Protein AF-A0A7K2QH05-F1 (afdb_monomer_lite)

Sequence (76 aa):
MIDFLRGAPVPGSLDVVWHAGWPSPKHDPAPEIQVHAYSEHTVLLRQNKSVHYEAPFLFLLFGNDRALLLDTGASA

Structure (mmCIF, N/CA/C/O backbone):
data_AF-A0A7K2QH05-F1
#
_entry.id   AF-A0A7K2QH05-F1
#
loop_
_atom_site.group_PDB
_atom_site.id
_atom_site.type_symbol
_atom_site.label_atom_id
_atom_site.label_alt_id
_atom_site.label_comp_id
_atom_site.label_asym_id
_atom_site.label_entity_id
_atom_site.label_seq_id
_atom_site.pdbx_PDB_ins_code
_atom_site.Cartn_x
_atom_site.Cartn_y
_atom_site.Cartn_z
_atom_site.occupancy
_atom_site.B_iso_or_equiv
_atom_site.auth_seq_id
_atom_site.auth_comp_id
_atom_site.auth_asym_id
_atom_site.auth_atom_id
_atom_site.pdbx_PDB_model_num
ATOM 1 N N . MET A 1 1 ? -14.102 -6.054 17.723 1.00 55.72 1 MET A N 1
ATOM 2 C CA . MET A 1 1 ? -14.914 -4.892 17.302 1.00 55.72 1 MET A CA 1
ATOM 3 C C . MET A 1 1 ? -14.144 -3.662 1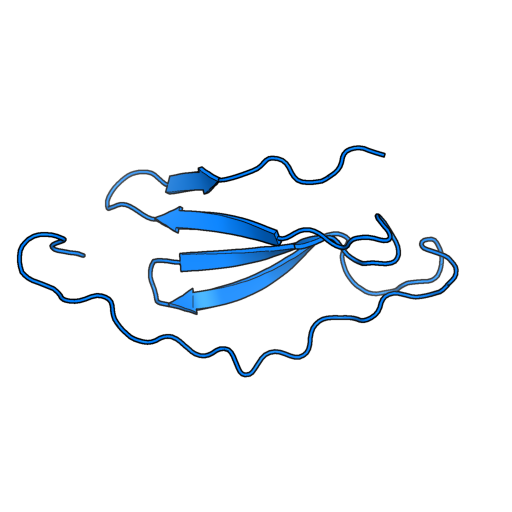7.721 1.00 55.72 1 MET A C 1
ATOM 5 O O . MET A 1 1 ? -13.949 -3.500 18.922 1.00 55.72 1 MET A O 1
ATOM 9 N N . ILE A 1 2 ? -13.661 -2.852 16.775 1.00 57.06 2 ILE A N 1
ATOM 10 C CA . ILE A 1 2 ? -13.046 -1.575 17.153 1.00 57.06 2 ILE A CA 1
ATOM 11 C C . ILE A 1 2 ? -14.146 -0.683 17.691 1.00 57.06 2 ILE A C 1
ATOM 13 O O . ILE A 1 2 ? -15.138 -0.419 17.011 1.00 57.06 2 ILE A O 1
ATOM 17 N N . ASP A 1 3 ? -13.945 -0.208 18.906 1.00 61.91 3 ASP A N 1
ATOM 18 C CA . ASP A 1 3 ? -14.704 0.892 19.461 1.00 61.91 3 ASP A CA 1
ATOM 19 C C . ASP A 1 3 ? -13.849 2.157 19.324 1.00 61.91 3 ASP A C 1
ATOM 21 O O . ASP A 1 3 ? -12.947 2.375 20.125 1.00 61.91 3 ASP A O 1
ATOM 25 N N . PHE A 1 4 ? -14.111 2.998 18.319 1.00 62.53 4 PHE A N 1
ATOM 26 C CA . PHE A 1 4 ? -13.395 4.274 18.140 1.00 62.53 4 PHE A CA 1
ATOM 27 C C . PHE A 1 4 ? -13.708 5.308 19.241 1.00 62.53 4 PHE A C 1
ATOM 29 O O . PHE A 1 4 ? -13.143 6.400 19.234 1.00 62.53 4 PHE A O 1
ATOM 36 N N . LEU A 1 5 ? -14.607 4.983 20.179 1.00 62.41 5 LEU A N 1
ATOM 37 C CA . LEU A 1 5 ? -14.929 5.799 21.349 1.00 62.41 5 LEU A CA 1
ATOM 38 C C . LEU A 1 5 ? -14.201 5.316 22.616 1.00 62.41 5 LEU A C 1
ATOM 40 O O . LEU A 1 5 ? -14.078 6.092 23.562 1.00 62.41 5 LEU A O 1
ATOM 44 N N . ARG A 1 6 ? -13.733 4.057 22.664 1.00 63.41 6 ARG A N 1
ATOM 45 C CA . ARG A 1 6 ? -13.110 3.454 23.867 1.00 63.41 6 ARG A CA 1
ATOM 46 C C . ARG A 1 6 ? -11.748 2.792 23.639 1.00 63.41 6 ARG A C 1
ATOM 48 O O . ARG A 1 6 ? -11.022 2.579 24.607 1.00 63.41 6 ARG A O 1
ATOM 55 N N . GLY A 1 7 ? -11.394 2.460 22.402 1.00 64.69 7 GLY A N 1
ATOM 56 C CA . GLY A 1 7 ? -10.108 1.884 22.020 1.00 64.69 7 GLY A CA 1
ATOM 57 C C . GLY A 1 7 ? -9.198 2.947 21.416 1.00 64.69 7 GLY A C 1
ATOM 58 O O . GLY A 1 7 ? -9.520 3.532 20.384 1.00 64.69 7 GLY A O 1
ATOM 59 N N . ALA A 1 8 ? -8.055 3.201 22.054 1.00 63.66 8 ALA A N 1
ATOM 60 C CA . ALA A 1 8 ? -7.005 4.011 21.446 1.00 63.66 8 ALA A CA 1
ATOM 61 C C . ALA A 1 8 ? -6.473 3.315 20.175 1.00 63.66 8 ALA A C 1
ATOM 63 O O . ALA A 1 8 ? -6.476 2.080 20.125 1.00 63.66 8 ALA A O 1
ATOM 64 N N . PRO A 1 9 ? -5.989 4.066 19.165 1.00 70.69 9 PRO A N 1
ATOM 65 C CA . PRO A 1 9 ? -5.290 3.478 18.028 1.00 70.69 9 PRO A CA 1
ATOM 66 C C . PRO A 1 9 ? -4.194 2.527 18.515 1.00 70.69 9 PRO A C 1
ATOM 68 O O . PRO A 1 9 ? -3.331 2.921 19.300 1.00 70.69 9 PRO A O 1
ATOM 71 N N . VAL A 1 10 ? -4.237 1.272 18.066 1.00 76.94 10 VAL A N 1
ATOM 72 C CA . VAL A 1 10 ? -3.195 0.300 18.399 1.00 76.94 10 VAL A CA 1
ATOM 73 C C . VAL A 1 10 ? -1.975 0.536 17.506 1.00 76.94 10 VAL A C 1
ATOM 75 O O . VAL A 1 10 ? -2.132 0.709 16.291 1.00 76.94 10 VAL A O 1
ATOM 78 N N . PRO A 1 11 ? -0.757 0.575 18.071 1.00 84.56 11 PRO A N 1
ATOM 79 C CA . PRO A 1 11 ? 0.447 0.624 17.263 1.00 8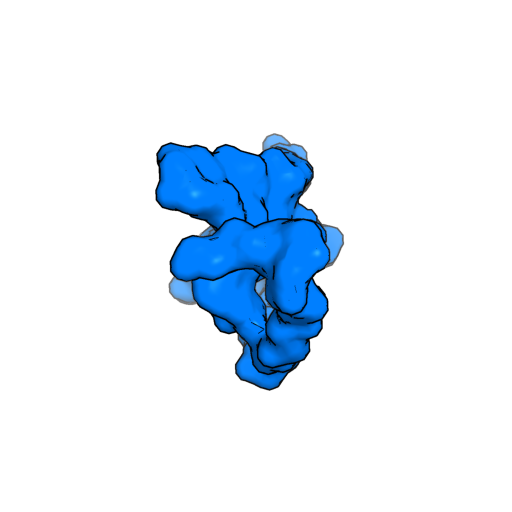4.56 11 PRO A CA 1
ATOM 80 C C . PRO A 1 11 ? 0.557 -0.672 16.460 1.00 84.56 11 PRO A C 1
ATOM 82 O O . PRO A 1 11 ? 0.466 -1.773 17.001 1.00 84.56 11 PRO A O 1
ATOM 85 N N . GLY A 1 12 ? 0.723 -0.512 15.154 1.00 89.06 12 GLY A N 1
ATOM 86 C CA . GLY A 1 12 ? 1.058 -1.592 14.244 1.00 89.06 12 GLY A CA 1
ATOM 87 C C . GLY A 1 12 ? 2.565 -1.772 14.117 1.00 89.06 12 GLY A C 1
ATOM 88 O O . GLY A 1 12 ? 3.350 -1.109 14.798 1.00 89.06 12 GLY A O 1
ATOM 89 N N . SER A 1 13 ? 2.977 -2.637 13.194 1.00 92.69 13 SER A N 1
ATOM 90 C CA . SER A 1 13 ? 4.382 -2.745 12.791 1.00 92.69 13 SER A CA 1
ATOM 91 C C . SER A 1 13 ? 4.613 -2.037 11.460 1.00 92.69 13 SER A C 1
ATOM 93 O O . SER A 1 13 ? 3.823 -2.188 10.531 1.00 92.69 13 SER A O 1
ATOM 95 N N . LEU A 1 14 ? 5.715 -1.294 11.350 1.00 93.56 14 LEU A N 1
ATOM 96 C CA . LEU A 1 14 ? 6.262 -0.806 10.076 1.00 93.56 14 LEU A CA 1
ATOM 97 C C . LEU A 1 14 ? 7.553 -1.543 9.696 1.00 93.56 14 LEU A C 1
ATOM 99 O O . LEU A 1 14 ? 8.308 -1.062 8.855 1.00 93.56 14 LEU A O 1
ATOM 103 N N . ASP A 1 15 ? 7.802 -2.704 10.304 1.00 95.38 15 ASP A N 1
ATOM 104 C CA . ASP A 1 15 ? 8.891 -3.602 9.921 1.00 95.38 15 ASP A CA 1
ATOM 105 C C . ASP A 1 15 ? 8.543 -4.320 8.609 1.00 95.38 15 ASP A C 1
ATOM 107 O O . ASP A 1 15 ? 8.165 -5.490 8.566 1.00 95.38 15 ASP A O 1
ATOM 111 N N . VAL A 1 16 ? 8.563 -3.548 7.527 1.00 96.25 16 VAL A N 1
ATOM 112 C CA . VAL A 1 16 ? 8.292 -3.992 6.166 1.00 96.25 16 VAL A CA 1
ATOM 113 C C . VAL A 1 16 ? 9.350 -3.412 5.246 1.00 96.25 16 VAL A C 1
ATOM 115 O O . VAL A 1 16 ? 9.664 -2.221 5.274 1.00 96.25 16 VAL A O 1
ATOM 118 N N . VAL A 1 17 ? 9.894 -4.268 4.389 1.00 97.19 17 VAL A N 1
ATOM 119 C CA . VAL A 1 17 ? 10.798 -3.841 3.327 1.00 97.19 17 VAL A CA 1
ATOM 120 C C . VAL A 1 17 ? 9.964 -3.557 2.090 1.00 97.19 17 VAL A C 1
ATOM 122 O O . VAL A 1 17 ? 9.390 -4.461 1.480 1.00 97.19 17 VAL A O 1
ATOM 125 N N . TRP A 1 18 ? 9.886 -2.283 1.720 1.00 96.94 18 TRP A N 1
ATOM 126 C CA . TRP A 1 18 ? 9.210 -1.871 0.501 1.00 96.94 18 TRP A CA 1
ATOM 127 C C . TRP A 1 18 ? 10.055 -2.215 -0.717 1.00 96.94 18 TRP A C 1
ATOM 129 O O . TRP A 1 18 ? 11.225 -1.834 -0.803 1.00 96.94 18 TRP A O 1
ATOM 139 N N . HIS A 1 19 ? 9.449 -2.902 -1.680 1.00 96.50 19 HIS A N 1
ATOM 140 C CA . HIS A 1 19 ? 10.126 -3.269 -2.913 1.00 96.50 19 HIS A CA 1
ATOM 141 C C . HIS A 1 19 ? 10.576 -2.014 -3.667 1.00 96.50 19 HIS A C 1
ATOM 143 O O . HIS A 1 19 ? 9.789 -1.097 -3.928 1.00 96.50 19 HIS A O 1
ATOM 149 N N . ALA A 1 20 ? 11.864 -1.946 -3.994 1.00 95.94 20 ALA A N 1
ATOM 150 C CA . ALA A 1 20 ? 12.456 -0.769 -4.627 1.00 95.94 20 ALA A CA 1
ATOM 151 C C . ALA A 1 20 ? 12.086 -0.635 -6.115 1.00 95.94 20 ALA A C 1
ATOM 153 O O . ALA A 1 20 ? 12.356 0.412 -6.705 1.00 95.94 20 ALA A O 1
ATOM 154 N N . GLY A 1 21 ? 11.450 -1.660 -6.690 1.00 95.56 21 GLY A N 1
ATOM 155 C CA . GLY A 1 21 ? 11.183 -1.772 -8.116 1.00 95.56 21 GLY A CA 1
ATOM 156 C C . GLY A 1 21 ? 12.432 -2.152 -8.909 1.00 95.56 21 GLY A C 1
ATOM 157 O O . GLY A 1 21 ? 13.572 -1.966 -8.477 1.00 95.56 21 GLY A O 1
ATOM 158 N N . TRP A 1 22 ? 12.208 -2.693 -10.093 1.00 96.50 22 TRP A N 1
ATOM 159 C CA . TRP A 1 22 ? 13.214 -2.908 -11.126 1.00 96.50 22 TRP A CA 1
ATOM 160 C C . TRP A 1 22 ? 13.186 -1.794 -12.186 1.00 96.50 22 TRP A C 1
ATOM 162 O O . TRP A 1 22 ? 12.143 -1.170 -12.404 1.00 96.50 22 TRP A O 1
ATOM 172 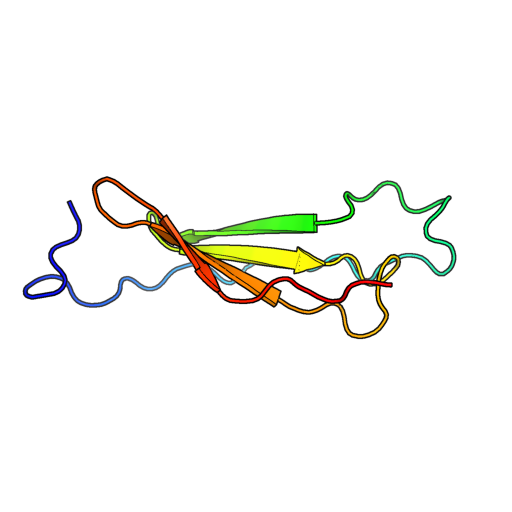N N . PRO A 1 23 ? 14.290 -1.578 -12.930 1.00 92.69 23 PRO A N 1
ATOM 173 C CA . PRO A 1 23 ? 14.323 -0.610 -14.031 1.00 92.69 23 PRO A CA 1
ATOM 174 C C . PRO A 1 23 ? 13.302 -0.887 -15.143 1.00 92.69 23 PRO A C 1
ATOM 176 O O . PRO A 1 23 ? 12.882 0.032 -15.839 1.00 92.69 23 PRO A O 1
ATOM 179 N N . SER A 1 24 ? 12.923 -2.154 -15.339 1.00 90.62 24 SER A N 1
ATOM 180 C CA . SER A 1 24 ? 11.916 -2.563 -16.315 1.00 90.62 24 SER A CA 1
ATOM 181 C C . SER A 1 24 ? 10.772 -3.286 -15.605 1.00 90.62 24 SER A C 1
ATOM 183 O O . SER A 1 24 ? 11.020 -4.350 -15.035 1.00 90.62 24 SER A O 1
ATOM 185 N N . PRO A 1 25 ? 9.525 -2.787 -15.691 1.00 87.25 25 PRO A N 1
ATOM 186 C CA . PRO A 1 25 ? 8.385 -3.408 -15.008 1.00 87.25 25 PRO A CA 1
ATOM 187 C C . PRO A 1 25 ? 8.092 -4.815 -15.518 1.00 87.25 25 PRO A C 1
ATOM 189 O O . PRO A 1 25 ? 7.693 -5.686 -14.762 1.00 87.25 25 PRO A O 1
ATOM 192 N N . LYS A 1 26 ? 8.379 -5.066 -16.802 1.00 90.25 26 LYS A N 1
ATOM 193 C CA . LYS A 1 26 ? 8.202 -6.373 -17.450 1.00 90.25 26 LYS A CA 1
ATOM 194 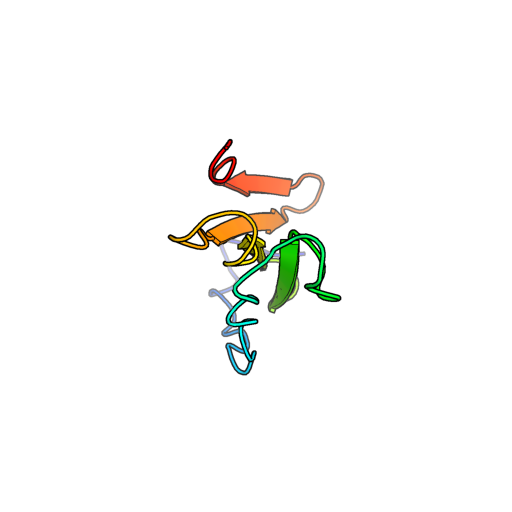C C . LYS A 1 26 ? 9.072 -7.483 -16.856 1.00 90.25 26 LYS A C 1
ATOM 196 O O . LYS A 1 26 ? 8.796 -8.650 -17.105 1.00 90.25 26 LYS A O 1
ATOM 201 N N . HIS A 1 27 ? 10.138 -7.125 -16.145 1.00 94.00 27 HIS A N 1
ATOM 202 C CA . HIS A 1 27 ? 11.067 -8.075 -15.536 1.00 94.00 27 HIS A CA 1
ATOM 203 C C . HIS A 1 27 ? 11.005 -8.058 -14.011 1.00 94.00 27 HIS A C 1
ATOM 205 O O . HIS A 1 27 ? 11.758 -8.793 -13.380 1.00 94.00 27 HIS A O 1
ATOM 211 N N . ASP A 1 28 ? 10.144 -7.227 -13.422 1.00 96.44 28 ASP A N 1
ATOM 212 C CA . ASP A 1 28 ? 9.959 -7.215 -11.982 1.00 96.44 28 ASP A CA 1
ATOM 213 C C . ASP A 1 28 ? 9.053 -8.387 -11.573 1.00 96.44 28 ASP A C 1
ATOM 215 O O . ASP A 1 28 ? 7.903 -8.439 -12.012 1.00 96.44 28 ASP A O 1
ATOM 219 N N . PRO A 1 29 ? 9.531 -9.349 -10.762 1.00 95.12 29 PRO A N 1
ATOM 220 C CA . PRO A 1 29 ? 8.690 -10.446 -10.299 1.00 95.12 29 PRO A CA 1
ATOM 221 C C . PRO A 1 29 ? 7.740 -10.030 -9.164 1.00 95.12 29 PRO A C 1
ATOM 223 O O . PRO A 1 29 ? 6.880 -10.823 -8.777 1.00 95.12 29 PRO A O 1
ATOM 226 N N . ALA A 1 30 ? 7.913 -8.838 -8.582 1.00 96.38 30 ALA A N 1
ATOM 227 C CA . ALA A 1 30 ? 7.063 -8.355 -7.503 1.00 96.38 30 ALA A CA 1
ATOM 228 C C . ALA A 1 30 ? 5.680 -7.922 -8.026 1.00 96.38 30 ALA A C 1
ATOM 230 O O . ALA A 1 30 ? 5.564 -7.428 -9.149 1.00 96.38 30 ALA A O 1
ATOM 231 N N . PRO A 1 31 ? 4.619 -8.054 -7.210 1.00 95.81 31 PRO A N 1
ATOM 232 C CA . PRO A 1 31 ? 3.287 -7.602 -7.596 1.00 95.81 31 PRO A CA 1
ATOM 233 C C . PRO A 1 31 ? 3.254 -6.087 -7.842 1.00 95.81 31 PRO A C 1
ATOM 235 O O . PRO A 1 31 ? 4.035 -5.332 -7.263 1.00 95.81 31 PRO A O 1
ATOM 238 N N . GLU A 1 32 ? 2.297 -5.630 -8.653 1.00 94.44 32 GLU A N 1
ATOM 239 C CA . GLU A 1 32 ? 2.079 -4.197 -8.908 1.00 94.44 32 GLU A CA 1
ATOM 240 C C . GLU A 1 32 ? 1.676 -3.428 -7.643 1.00 94.44 32 GLU A C 1
ATOM 242 O O . GLU A 1 32 ? 1.987 -2.245 -7.519 1.00 94.44 32 GLU A O 1
ATOM 247 N N . ILE A 1 33 ? 1.026 -4.103 -6.688 1.00 96.12 33 ILE A N 1
ATOM 248 C CA . ILE A 1 33 ? 0.694 -3.583 -5.360 1.00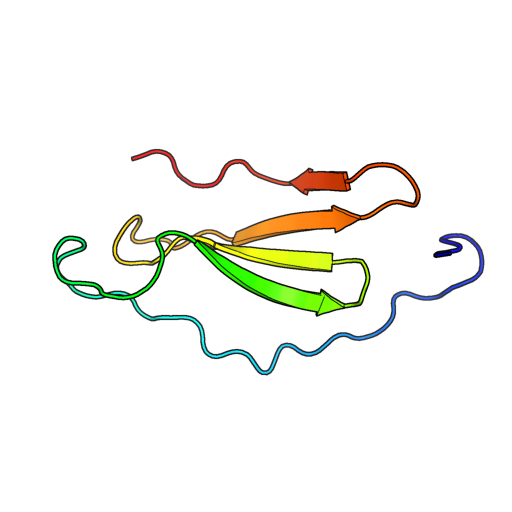 96.12 33 ILE A CA 1
ATOM 249 C C . ILE A 1 33 ? 1.331 -4.482 -4.302 1.00 96.12 33 ILE A C 1
ATOM 251 O O . ILE A 1 33 ? 1.001 -5.665 -4.196 1.00 96.12 33 ILE A O 1
ATOM 255 N N . GLN A 1 34 ? 2.204 -3.911 -3.478 1.00 97.81 34 GLN A N 1
ATOM 256 C CA . GLN A 1 34 ? 2.673 -4.554 -2.256 1.00 97.81 34 GLN A CA 1
ATOM 257 C C . GLN A 1 34 ? 1.683 -4.272 -1.123 1.00 97.81 34 GLN A C 1
ATOM 259 O O . GLN A 1 34 ? 1.327 -3.120 -0.875 1.00 97.81 34 GLN A O 1
ATOM 264 N N . VAL A 1 35 ? 1.259 -5.324 -0.425 1.00 97.94 35 VAL A N 1
ATOM 265 C CA . VAL A 1 35 ? 0.285 -5.252 0.670 1.00 97.94 35 VAL A CA 1
ATOM 266 C C . VAL A 1 35 ? 0.996 -5.452 2.002 1.00 97.94 35 VAL A C 1
ATOM 268 O O . VAL A 1 35 ? 1.729 -6.426 2.168 1.00 97.94 35 VAL A O 1
ATOM 271 N N . HIS A 1 36 ? 0.750 -4.561 2.959 1.00 98.06 36 HIS A N 1
ATOM 272 C CA . HIS A 1 36 ? 1.234 -4.681 4.333 1.00 98.06 36 HIS A CA 1
ATOM 273 C C . HIS A 1 36 ? 0.093 -4.479 5.327 1.00 98.06 36 HIS A C 1
ATOM 275 O O . HIS A 1 36 ? -0.515 -3.410 5.380 1.00 98.06 36 HIS A O 1
ATOM 281 N N . ALA A 1 37 ? -0.193 -5.494 6.138 1.00 96.06 37 ALA A N 1
ATOM 282 C CA . ALA A 1 37 ? -1.131 -5.368 7.247 1.00 96.06 37 ALA A CA 1
ATOM 283 C C . ALA A 1 37 ? -0.426 -4.678 8.423 1.00 96.06 37 ALA A C 1
ATOM 285 O O . ALA A 1 37 ? 0.350 -5.302 9.144 1.00 96.06 37 ALA A O 1
ATOM 286 N N . TYR A 1 38 ? -0.679 -3.382 8.607 1.00 95.94 38 TYR A N 1
ATOM 287 C CA . TYR A 1 38 ? -0.102 -2.623 9.717 1.00 95.94 38 TYR A CA 1
ATOM 288 C C . TYR A 1 38 ? -0.760 -3.005 11.043 1.00 95.94 38 TYR A C 1
ATOM 290 O O . TYR A 1 38 ? -0.068 -3.216 12.037 1.00 95.94 38 TYR A O 1
ATOM 298 N N . SER A 1 39 ? -2.086 -3.138 11.046 1.00 91.75 39 SER A N 1
ATOM 299 C CA . SER A 1 39 ? -2.876 -3.610 12.185 1.00 91.75 39 SER A CA 1
ATOM 300 C C . SER A 1 39 ? -4.051 -4.461 11.698 1.00 91.75 39 SER A C 1
ATOM 302 O O . SER A 1 39 ? -4.260 -4.613 10.495 1.00 91.75 39 SER A O 1
ATOM 304 N N . GLU A 1 40 ? -4.862 -4.972 12.626 1.00 89.38 40 GLU A N 1
ATOM 305 C CA . GLU A 1 40 ? -6.125 -5.670 12.319 1.00 89.38 40 GLU A CA 1
ATOM 306 C C . GLU A 1 40 ? -7.103 -4.848 11.458 1.00 89.38 40 GLU A C 1
ATOM 308 O O . GLU A 1 40 ? -7.987 -5.420 10.823 1.00 89.38 40 GLU A O 1
ATOM 313 N N . HIS A 1 41 ? -6.944 -3.522 11.403 1.00 90.75 41 HIS A N 1
ATOM 314 C CA . HIS A 1 41 ? -7.917 -2.625 10.776 1.00 90.75 41 HIS A CA 1
ATOM 315 C C . HIS A 1 41 ? -7.334 -1.636 9.774 1.00 90.75 41 HIS A C 1
ATOM 317 O O . HIS A 1 41 ? -8.074 -0.849 9.183 1.00 90.75 41 HIS A O 1
ATOM 323 N N . THR A 1 42 ? -6.028 -1.705 9.544 1.00 93.81 42 THR A N 1
ATOM 324 C CA . THR A 1 42 ? -5.328 -0.812 8.628 1.00 93.81 42 THR A CA 1
ATOM 325 C C . THR A 1 42 ? -4.379 -1.620 7.762 1.00 93.81 42 THR A C 1
ATOM 327 O O . THR A 1 42 ? -3.427 -2.229 8.257 1.00 93.81 42 THR A O 1
ATOM 330 N N . VAL A 1 43 ? -4.616 -1.581 6.453 1.00 97.06 43 VAL A N 1
ATOM 331 C CA . VAL A 1 43 ? -3.738 -2.168 5.440 1.00 97.06 43 VAL A CA 1
ATOM 332 C C . VAL A 1 43 ? -3.133 -1.052 4.597 1.00 97.06 43 VAL A C 1
ATOM 334 O O . VAL A 1 43 ? -3.842 -0.177 4.098 1.00 97.06 43 VAL A O 1
ATOM 337 N N . LEU A 1 44 ? -1.813 -1.090 4.448 1.00 97.81 44 LEU A N 1
ATOM 338 C CA . LEU A 1 44 ? -1.043 -0.203 3.586 1.00 97.81 44 LEU A CA 1
ATOM 339 C C . LEU A 1 44 ? -0.838 -0.922 2.259 1.00 97.81 44 LEU A C 1
ATOM 341 O O . LEU A 1 44 ? -0.360 -2.057 2.217 1.00 97.81 44 LEU A O 1
ATOM 345 N N . LEU A 1 45 ? -1.188 -0.246 1.179 1.00 98.00 45 LEU A N 1
ATOM 346 C CA . LEU A 1 45 ? -1.006 -0.715 -0.182 1.00 98.00 45 LEU A CA 1
ATOM 347 C C . LEU A 1 45 ? 0.001 0.223 -0.831 1.00 98.00 45 LEU A C 1
ATOM 349 O O . LEU A 1 45 ? -0.233 1.425 -0.875 1.00 98.00 45 LEU A O 1
ATOM 353 N N . ARG A 1 46 ? 1.125 -0.289 -1.321 1.00 97.75 46 ARG A N 1
ATOM 354 C CA . ARG A 1 46 ? 2.117 0.536 -2.014 1.00 97.75 46 ARG A CA 1
ATOM 355 C C . ARG A 1 46 ? 2.223 0.099 -3.460 1.00 97.75 46 ARG A C 1
ATOM 357 O O . ARG A 1 46 ? 2.482 -1.076 -3.721 1.00 97.75 46 ARG A O 1
ATOM 364 N N . GLN A 1 47 ? 2.064 1.037 -4.387 1.00 96.38 47 GLN A N 1
ATOM 365 C CA . GLN A 1 47 ? 2.336 0.762 -5.794 1.00 96.38 47 GLN A CA 1
ATOM 366 C C . GLN A 1 47 ? 3.819 0.453 -5.996 1.00 96.38 47 GLN A C 1
ATOM 368 O O . GLN A 1 47 ? 4.698 1.118 -5.442 1.00 96.38 47 GLN A O 1
ATOM 373 N N . ASN A 1 48 ? 4.102 -0.574 -6.789 1.00 95.94 48 ASN A N 1
ATOM 374 C CA . ASN A 1 48 ? 5.458 -0.939 -7.145 1.00 95.94 48 ASN A CA 1
ATOM 375 C C . ASN A 1 48 ? 6.118 0.231 -7.890 1.00 95.94 48 ASN A C 1
ATOM 377 O O . ASN A 1 48 ? 5.548 0.799 -8.822 1.00 95.94 48 ASN A O 1
ATOM 381 N N . LYS A 1 49 ? 7.347 0.575 -7.496 1.00 95.75 49 LYS A N 1
ATOM 382 C CA . LYS A 1 49 ? 8.114 1.663 -8.107 1.00 95.75 49 LYS A CA 1
ATOM 383 C C . LYS A 1 49 ? 8.454 1.417 -9.579 1.00 95.75 49 LYS A C 1
ATOM 385 O O . LYS A 1 49 ? 8.679 2.373 -10.316 1.00 95.75 49 LYS A O 1
ATOM 390 N N . SER A 1 50 ? 8.456 0.157 -10.017 1.00 95.12 50 SER A N 1
ATOM 391 C CA . SER A 1 50 ? 8.481 -0.166 -11.442 1.00 95.12 50 SER A CA 1
ATOM 392 C C . SER A 1 50 ? 7.244 0.352 -12.172 1.00 95.12 50 SER A C 1
ATOM 394 O O . SER A 1 50 ? 7.369 0.860 -13.277 1.00 95.12 50 SER A O 1
ATOM 396 N N . VAL A 1 51 ? 6.058 0.263 -11.571 1.00 91.81 51 VAL A N 1
ATOM 397 C CA . VAL A 1 51 ? 4.808 0.725 -12.195 1.00 91.81 51 VAL A CA 1
ATOM 398 C C . VAL A 1 51 ? 4.740 2.252 -12.209 1.00 91.81 51 VAL A C 1
ATOM 400 O O . VAL A 1 51 ? 4.440 2.839 -13.245 1.00 91.81 51 VAL A O 1
ATOM 403 N N . HIS A 1 52 ? 5.058 2.901 -11.085 1.00 93.19 52 HIS A N 1
ATOM 404 C CA . HIS A 1 52 ? 5.080 4.360 -10.983 1.00 93.19 52 HIS A CA 1
ATOM 405 C C . HIS A 1 52 ? 6.252 4.847 -10.127 1.00 93.19 52 HIS A C 1
ATOM 407 O O . HIS A 1 52 ? 6.434 4.383 -9.002 1.00 93.19 52 HIS A O 1
ATOM 413 N N . TYR A 1 53 ? 7.023 5.826 -10.613 1.00 91.94 53 TYR A N 1
ATOM 414 C CA . TYR A 1 53 ? 8.283 6.240 -9.976 1.00 91.94 53 TYR A CA 1
ATOM 415 C C . TYR A 1 53 ? 8.110 6.802 -8.554 1.00 91.94 53 TYR A C 1
ATOM 417 O O . TYR A 1 53 ? 9.025 6.684 -7.734 1.00 91.94 53 TYR A O 1
ATOM 425 N N . GLU A 1 54 ? 6.956 7.404 -8.251 1.00 94.56 54 GLU A N 1
ATOM 426 C CA . GLU A 1 54 ? 6.645 7.913 -6.907 1.00 94.56 54 GLU A CA 1
ATOM 427 C C . GLU A 1 54 ? 6.306 6.789 -5.927 1.00 94.56 54 GLU A C 1
ATOM 429 O O . GLU A 1 54 ? 6.533 6.943 -4.729 1.00 94.56 54 GLU A O 1
ATOM 434 N N . ALA A 1 55 ? 5.822 5.648 -6.435 1.00 95.56 55 ALA A N 1
ATOM 435 C CA . ALA A 1 55 ? 5.361 4.509 -5.646 1.00 95.56 55 ALA A CA 1
ATOM 436 C C . ALA A 1 55 ? 4.400 4.923 -4.509 1.00 95.56 55 ALA A C 1
ATOM 438 O O . ALA A 1 55 ? 4.729 4.717 -3.331 1.00 95.56 55 ALA A O 1
ATOM 439 N N . PRO A 1 56 ? 3.251 5.552 -4.841 1.00 96.75 56 PRO A N 1
ATOM 440 C CA . PRO A 1 56 ? 2.343 6.098 -3.843 1.00 96.75 56 PRO A CA 1
ATOM 441 C C . PRO A 1 56 ? 1.741 5.005 -2.957 1.00 96.75 56 PRO A C 1
ATOM 443 O O . PRO A 1 56 ? 1.660 3.825 -3.323 1.00 96.75 56 PRO A O 1
ATOM 446 N N . PHE A 1 57 ? 1.308 5.440 -1.777 1.00 97.44 57 PHE A N 1
ATOM 447 C CA . PHE A 1 57 ? 0.594 4.618 -0.815 1.00 97.44 57 PHE A CA 1
ATOM 448 C C . PHE A 1 57 ? -0.907 4.869 -0.907 1.00 97.44 57 PHE A C 1
ATOM 450 O O . PHE A 1 57 ? -1.345 6.013 -0.933 1.00 97.44 57 PHE A O 1
ATOM 457 N N . LEU A 1 58 ? -1.676 3.789 -0.874 1.00 97.44 58 LEU A N 1
ATOM 458 C CA . LEU A 1 58 ? -3.107 3.783 -0.635 1.00 97.44 58 LEU A CA 1
ATOM 459 C C . LEU A 1 58 ? -3.357 3.110 0.718 1.00 97.44 58 LEU A C 1
ATOM 461 O O . LEU A 1 58 ? -2.582 2.252 1.159 1.00 97.44 58 LEU A O 1
ATOM 465 N N . PHE A 1 59 ? -4.456 3.468 1.373 1.00 97.31 59 PHE A N 1
ATOM 466 C CA . PHE A 1 59 ? -4.788 2.936 2.695 1.00 97.31 59 PHE A CA 1
ATOM 467 C C . PHE A 1 59 ? -6.174 2.320 2.679 1.00 97.31 59 PHE A C 1
ATOM 469 O O . PHE A 1 59 ? -7.149 2.988 2.339 1.00 97.31 59 PHE A O 1
ATOM 476 N N . LEU A 1 60 ? -6.266 1.057 3.085 1.00 96.94 60 LEU A N 1
ATOM 477 C CA . LEU A 1 60 ? -7.538 0.381 3.284 1.00 96.94 60 LEU A CA 1
ATOM 478 C C . LEU A 1 60 ? -7.833 0.310 4.783 1.00 96.94 60 LEU A C 1
ATOM 480 O O . LEU A 1 60 ? -7.128 -0.364 5.539 1.00 96.94 60 LEU A O 1
ATOM 484 N N . LEU A 1 61 ? -8.864 1.040 5.201 1.00 94.56 61 LEU A N 1
ATOM 485 C CA . LEU A 1 61 ? -9.285 1.176 6.591 1.00 94.56 61 LEU A CA 1
ATOM 486 C C . LEU A 1 61 ? -10.563 0.371 6.811 1.00 94.56 61 LEU A C 1
ATOM 488 O O . LEU A 1 61 ? -11.598 0.664 6.210 1.00 94.56 61 LEU A O 1
ATOM 492 N N . PHE A 1 62 ? -10.503 -0.645 7.663 1.00 91.81 62 PHE A N 1
ATOM 493 C CA . PHE A 1 62 ? -11.628 -1.536 7.924 1.00 91.81 62 PHE A CA 1
ATOM 494 C C . PHE A 1 62 ? -12.491 -1.003 9.069 1.00 91.81 62 PHE A C 1
ATOM 496 O O . PHE A 1 62 ? -12.027 -0.832 10.195 1.00 91.81 62 PHE A O 1
ATOM 503 N N . GLY A 1 63 ? -13.769 -0.776 8.781 1.00 87.25 63 GLY A N 1
ATOM 504 C CA . GLY A 1 63 ? -14.827 -0.704 9.782 1.00 87.25 63 GLY A CA 1
ATOM 505 C C . GLY A 1 63 ? -15.413 -2.090 10.061 1.00 87.25 63 GLY A C 1
ATOM 506 O O . GLY A 1 63 ? -14.946 -3.098 9.537 1.00 87.25 63 GLY A O 1
ATOM 507 N N . ASN A 1 64 ? -16.469 -2.143 10.873 1.00 84.81 64 ASN A N 1
ATOM 508 C CA . ASN A 1 64 ? -17.073 -3.419 11.272 1.00 84.81 64 ASN A CA 1
ATOM 509 C C . ASN A 1 64 ? -17.715 -4.177 10.093 1.00 84.81 64 ASN A C 1
ATOM 511 O O . ASN A 1 64 ? -17.575 -5.391 10.016 1.00 84.81 64 ASN A O 1
ATOM 515 N N . ASP A 1 65 ? -18.362 -3.462 9.164 1.00 89.94 65 ASP A N 1
ATOM 516 C CA . ASP A 1 65 ? -19.105 -4.071 8.044 1.00 89.94 65 ASP A CA 1
ATOM 517 C C . ASP A 1 65 ? -18.576 -3.674 6.657 1.00 89.94 65 ASP A C 1
ATOM 519 O O . ASP A 1 65 ? -18.965 -4.246 5.639 1.00 89.94 65 ASP A O 1
ATOM 523 N N . ARG A 1 66 ? -17.751 -2.625 6.584 1.00 92.88 66 ARG A N 1
ATOM 524 C CA . ARG A 1 66 ? -17.283 -2.012 5.332 1.00 92.88 66 ARG A CA 1
ATOM 525 C C . ARG A 1 66 ? -15.862 -1.507 5.498 1.00 92.88 66 ARG A C 1
ATOM 527 O O . ARG A 1 66 ? -15.447 -1.207 6.612 1.00 92.88 66 ARG A O 1
ATOM 534 N N . ALA A 1 67 ? -15.159 -1.340 4.386 1.00 94.88 67 ALA A N 1
ATOM 535 C CA . ALA A 1 67 ? -13.854 -0.696 4.358 1.00 94.88 67 ALA A CA 1
ATOM 536 C C . ALA A 1 67 ? -13.896 0.610 3.553 1.00 94.88 67 ALA A C 1
ATOM 538 O O . ALA A 1 67 ? -14.685 0.747 2.614 1.00 94.88 67 ALA A O 1
ATOM 539 N N . LEU A 1 68 ? -13.036 1.553 3.930 1.00 96.31 68 LEU A N 1
ATOM 540 C CA . LEU A 1 68 ? -12.752 2.778 3.194 1.00 96.31 68 LEU A CA 1
ATOM 541 C C . LEU A 1 68 ? -11.382 2.638 2.534 1.00 96.31 68 LEU A C 1
ATOM 543 O O . LEU A 1 68 ? -10.386 2.438 3.227 1.00 96.31 68 LEU A O 1
ATOM 547 N N . LEU A 1 69 ? -11.337 2.769 1.211 1.00 97.25 69 LEU A N 1
ATOM 548 C CA . LEU A 1 69 ? -10.089 2.946 0.480 1.00 97.25 69 LEU A CA 1
ATOM 549 C C . LEU A 1 69 ? -9.813 4.446 0.351 1.00 97.25 69 LEU A C 1
ATOM 551 O O . LEU A 1 69 ? -10.642 5.187 -0.179 1.00 97.25 69 LEU A O 1
ATOM 555 N N . LEU A 1 70 ? -8.670 4.883 0.868 1.00 97.38 70 LEU A N 1
ATOM 556 C CA . LEU A 1 70 ? -8.148 6.227 0.674 1.00 97.38 70 LEU A CA 1
ATOM 557 C C . LEU A 1 70 ? -7.122 6.206 -0.452 1.00 97.38 70 LEU A C 1
ATOM 559 O O . LEU A 1 70 ? -6.208 5.379 -0.425 1.00 97.38 70 LEU A O 1
ATOM 563 N N . ASP A 1 71 ? -7.264 7.172 -1.361 1.00 93.94 71 ASP A N 1
ATOM 564 C CA . ASP A 1 71 ? -6.512 7.279 -2.614 1.00 93.94 71 ASP A CA 1
ATOM 565 C C . ASP A 1 71 ? -6.923 6.218 -3.660 1.00 93.94 71 ASP A C 1
ATOM 567 O O . ASP A 1 71 ? -7.558 5.206 -3.361 1.00 93.94 71 ASP A O 1
ATOM 571 N N . THR A 1 72 ? -6.596 6.484 -4.919 1.00 90.81 72 THR A N 1
ATOM 572 C CA . THR A 1 72 ? -6.731 5.568 -6.060 1.00 90.81 72 THR A CA 1
ATOM 573 C C . THR A 1 72 ? -5.373 5.105 -6.586 1.00 90.81 72 THR A C 1
ATOM 575 O O . THR A 1 72 ? -5.321 4.224 -7.444 1.00 90.81 72 THR A O 1
ATOM 578 N N . GLY A 1 73 ? -4.280 5.669 -6.062 1.00 91.25 73 GLY A N 1
ATOM 579 C CA . GLY A 1 73 ? -2.935 5.482 -6.588 1.00 91.25 73 GLY A CA 1
ATOM 580 C C . GLY A 1 73 ? -2.707 6.308 -7.851 1.00 91.25 73 GLY A C 1
ATOM 581 O O . GLY A 1 73 ? -3.594 7.020 -8.328 1.00 91.25 73 GLY A O 1
ATOM 582 N N . ALA A 1 74 ? -1.504 6.196 -8.410 1.00 89.00 74 ALA A N 1
ATOM 583 C CA . ALA A 1 74 ? -1.199 6.790 -9.698 1.00 89.00 74 ALA A CA 1
ATOM 584 C C . ALA A 1 74 ? -1.729 5.887 -10.818 1.00 89.00 74 ALA A C 1
ATOM 586 O O . ALA A 1 74 ? -1.428 4.690 -10.864 1.00 89.00 74 ALA A O 1
ATOM 587 N N . SER A 1 75 ? -2.517 6.464 -11.721 1.00 71.75 75 SER A N 1
ATOM 588 C CA . SER A 1 75 ? -2.809 5.881 -13.029 1.00 71.75 75 SER A CA 1
ATOM 589 C C . SER A 1 75 ? -1.710 6.306 -14.000 1.00 71.75 75 SER A C 1
ATOM 591 O O . SER A 1 75 ? -1.459 7.505 -14.131 1.00 71.75 75 SER A O 1
ATOM 593 N N . ALA A 1 76 ? -1.054 5.336 -14.639 1.00 58.16 76 ALA A N 1
ATOM 594 C CA . ALA A 1 76 ? -0.091 5.584 -15.711 1.00 58.16 76 ALA A CA 1
ATOM 595 C C . ALA A 1 76 ? -0.771 6.104 -16.987 1.00 58.16 76 ALA A C 1
ATOM 597 O O . ALA A 1 76 ? -1.930 5.697 -17.243 1.00 58.16 76 ALA A O 1
#

Secondary structure (DSSP, 8-state):
---TTTPPPPP-----------SSGGG--S-SEEEEEEETTEEEEEE-TTT-TT--EEEEEE-SS-EEEE------

Foldseek 3Di:
DDDPPPDDDDFFDPPDDAAQADCANVPDPDDQWDWDPRDPFKIWIWGHCNQPVVRDIWIWGDDPPDIDIHDPDDDD

Radius of gyration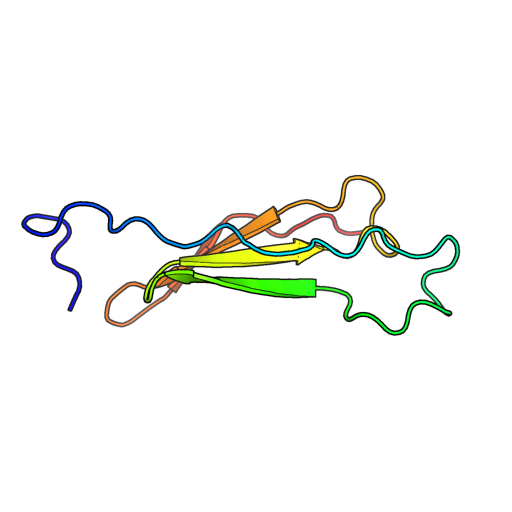: 14.63 Å; chains: 1; bounding box: 33×18×41 Å

pLDDT: mean 89.45, std 11.65, range [55.72, 98.06]